Protein AF-X1KQ57-F1 (afdb_monomer_lite)

pLDDT: mean 94.44, std 5.1, range [61.06, 98.5]

Structure (mmCIF, N/CA/C/O backbone):
data_AF-X1KQ57-F1
#
_entry.id   AF-X1KQ57-F1
#
loop_
_atom_site.group_PDB
_atom_site.id
_atom_site.type_symbol
_atom_site.label_atom_id
_atom_site.label_alt_id
_atom_site.label_comp_id
_atom_site.label_asym_id
_atom_site.label_entity_id
_atom_site.label_seq_id
_atom_site.pdbx_PDB_ins_code
_atom_site.Cartn_x
_atom_site.Cartn_y
_atom_site.Cartn_z
_atom_site.occupancy
_atom_site.B_iso_or_equiv
_atom_site.auth_seq_id
_atom_site.auth_comp_id
_atom_site.auth_asym_id
_atom_site.auth_atom_id
_atom_site.pdbx_PDB_model_num
ATOM 1 N N . PRO A 1 1 ? 6.892 1.265 -33.083 1.00 76.94 1 PRO A N 1
ATOM 2 C CA . PRO A 1 1 ? 8.291 1.678 -33.307 1.00 76.94 1 PRO A CA 1
ATOM 3 C C . PRO A 1 1 ? 8.515 3.164 -33.005 1.00 76.94 1 PRO A C 1
ATOM 5 O O . PRO A 1 1 ? 7.905 4.033 -33.631 1.00 76.94 1 PRO A O 1
ATOM 8 N N . MET A 1 2 ? 9.385 3.432 -32.032 1.00 89.69 2 MET A N 1
ATOM 9 C CA . MET A 1 2 ? 9.840 4.763 -31.638 1.00 89.69 2 MET A CA 1
ATOM 10 C C . MET A 1 2 ? 11.207 5.070 -32.263 1.00 89.69 2 MET A C 1
ATOM 12 O O . MET A 1 2 ? 12.253 4.997 -31.613 1.00 89.69 2 MET A O 1
ATOM 16 N N . LEU A 1 3 ? 11.199 5.457 -33.543 1.00 91.00 3 LEU A N 1
ATOM 17 C CA . LEU A 1 3 ? 12.419 5.660 -34.337 1.00 91.00 3 LEU A CA 1
ATOM 18 C C . LEU A 1 3 ? 13.374 6.697 -33.720 1.00 91.00 3 LEU A C 1
ATOM 20 O O . LEU A 1 3 ? 14.560 6.420 -33.576 1.00 91.00 3 LEU A O 1
ATOM 24 N N . ILE A 1 4 ? 12.858 7.872 -33.332 1.00 95.25 4 ILE A N 1
ATOM 25 C CA . ILE A 1 4 ? 13.673 8.973 -32.780 1.00 95.25 4 ILE A CA 1
ATOM 26 C C . ILE A 1 4 ? 14.365 8.546 -31.481 1.00 95.25 4 ILE A C 1
ATOM 28 O O . ILE A 1 4 ? 15.523 8.878 -31.273 1.00 95.25 4 ILE A O 1
ATOM 32 N N . VAL A 1 5 ? 13.680 7.785 -30.627 1.00 94.62 5 VAL A N 1
ATOM 33 C CA . VAL A 1 5 ? 14.257 7.292 -29.369 1.00 94.62 5 VAL A CA 1
ATOM 34 C C . VAL A 1 5 ? 15.286 6.196 -29.647 1.00 94.62 5 VAL A C 1
ATOM 36 O O . VAL A 1 5 ? 16.344 6.162 -29.028 1.00 94.62 5 VAL A O 1
ATOM 39 N N . SER A 1 6 ? 15.018 5.316 -30.610 1.00 95.75 6 SER A N 1
ATOM 40 C CA . SER A 1 6 ? 15.922 4.212 -30.945 1.00 95.75 6 SER A CA 1
ATOM 41 C C . SER A 1 6 ? 17.264 4.713 -31.491 1.00 95.75 6 SER A C 1
ATOM 43 O O . SER A 1 6 ? 18.309 4.215 -31.089 1.00 95.75 6 SER A O 1
ATOM 45 N N . VAL A 1 7 ? 17.276 5.747 -32.341 1.00 95.50 7 VAL A N 1
ATOM 46 C CA . VAL A 1 7 ? 18.532 6.287 -32.905 1.00 95.50 7 VAL A CA 1
ATOM 47 C C . VAL A 1 7 ? 19.408 7.027 -31.891 1.00 95.50 7 VAL A C 1
ATOM 49 O O . VAL A 1 7 ? 20.573 7.275 -32.179 1.00 95.50 7 VAL A O 1
ATOM 52 N N . THR A 1 8 ? 18.892 7.372 -30.707 1.00 95.94 8 THR A N 1
ATOM 53 C CA . THR A 1 8 ? 19.718 7.945 -29.629 1.00 95.94 8 THR A CA 1
ATOM 54 C C . THR A 1 8 ? 20.350 6.877 -28.732 1.00 95.94 8 THR A C 1
ATOM 56 O O . THR A 1 8 ? 20.961 7.226 -27.726 1.00 95.94 8 THR A O 1
ATOM 59 N N . HIS A 1 9 ? 20.182 5.587 -29.050 1.00 94.88 9 HIS A N 1
ATOM 60 C CA . HIS A 1 9 ? 20.735 4.467 -28.292 1.00 94.88 9 HIS A CA 1
ATOM 61 C C . HIS A 1 9 ? 21.596 3.580 -29.197 1.00 94.88 9 HIS A C 1
ATOM 63 O O . HIS A 1 9 ? 21.066 2.852 -30.037 1.00 94.88 9 HIS A O 1
ATOM 69 N N . ASP A 1 10 ? 22.912 3.570 -28.966 1.00 96.56 10 ASP A N 1
ATOM 70 C CA . ASP A 1 10 ? 23.880 2.815 -29.778 1.00 96.56 10 ASP A CA 1
ATOM 71 C C . ASP A 1 10 ? 23.483 1.342 -29.956 1.00 96.56 10 ASP A C 1
ATOM 73 O O . ASP A 1 10 ? 23.496 0.819 -31.065 1.00 96.56 10 ASP A O 1
ATOM 77 N N . THR A 1 11 ? 23.001 0.681 -28.895 1.00 96.38 11 THR A N 1
ATOM 78 C CA . THR A 1 11 ? 22.615 -0.737 -28.976 1.00 96.38 11 THR A CA 1
ATOM 79 C C . THR A 1 11 ? 21.407 -0.999 -29.870 1.00 96.38 11 THR A C 1
ATOM 81 O O . THR A 1 11 ? 21.290 -2.098 -30.404 1.00 96.38 11 THR A O 1
ATOM 84 N N . CYS A 1 12 ? 20.513 -0.022 -30.053 1.00 96.50 12 CYS A N 1
ATOM 85 C CA . CYS A 1 12 ? 19.393 -0.155 -30.985 1.00 96.50 12 CYS A CA 1
ATOM 86 C C . CYS A 1 12 ? 19.895 -0.103 -32.434 1.00 96.50 12 CYS A C 1
ATOM 88 O O . CYS A 1 12 ? 19.419 -0.865 -33.275 1.00 96.50 12 CYS A O 1
ATOM 90 N N . ILE A 1 13 ? 20.895 0.746 -32.707 1.00 96.06 13 ILE A N 1
ATOM 91 C CA . ILE A 1 13 ? 21.558 0.839 -34.013 1.00 96.06 13 ILE A CA 1
ATOM 92 C C . ILE A 1 13 ? 22.349 -0.443 -34.287 1.00 96.06 13 ILE A C 1
ATOM 94 O O . ILE A 1 13 ? 22.120 -1.085 -35.311 1.00 96.06 13 ILE A O 1
ATOM 98 N N . ASP A 1 14 ? 23.203 -0.861 -33.350 1.00 96.94 14 ASP A N 1
ATOM 99 C CA . ASP A 1 14 ? 24.047 -2.057 -33.476 1.00 96.94 14 ASP A CA 1
ATOM 100 C C . ASP A 1 14 ? 23.221 -3.328 -33.710 1.00 96.94 14 ASP A C 1
ATOM 102 O O . ASP A 1 14 ? 23.616 -4.211 -34.472 1.00 96.94 14 ASP A O 1
ATOM 106 N N . ARG A 1 15 ? 22.060 -3.432 -33.051 1.00 94.56 15 ARG A N 1
ATOM 107 C CA . ARG A 1 15 ? 21.148 -4.578 -33.179 1.00 94.56 15 ARG A CA 1
ATOM 108 C C . ARG A 1 15 ? 20.152 -4.438 -34.329 1.00 94.56 15 ARG A C 1
ATOM 110 O O . ARG A 1 15 ? 19.451 -5.405 -34.609 1.00 94.56 15 ARG A O 1
ATOM 117 N N . ALA A 1 16 ? 20.060 -3.267 -34.961 1.00 95.25 16 ALA A N 1
ATOM 118 C CA . ALA A 1 16 ? 19.013 -2.915 -35.920 1.00 95.25 16 ALA A CA 1
ATOM 119 C C . ALA A 1 16 ? 17.588 -3.216 -35.399 1.00 95.25 16 ALA A C 1
ATOM 121 O O . ALA A 1 16 ? 16.723 -3.687 -36.140 1.00 95.25 16 ALA A O 1
ATOM 122 N N . LEU A 1 17 ? 17.351 -2.955 -34.109 1.00 94.81 17 LEU A N 1
ATOM 123 C CA . LEU A 1 17 ? 16.078 -3.199 -33.432 1.00 94.81 17 LEU A CA 1
ATOM 124 C C . LEU A 1 17 ? 15.551 -1.915 -32.799 1.00 94.81 17 LEU A C 1
ATOM 126 O O . LEU A 1 17 ? 16.302 -1.140 -32.211 1.00 94.81 17 LEU A O 1
ATOM 130 N N . ASP A 1 18 ? 14.236 -1.727 -32.888 1.00 94.75 18 ASP A N 1
ATOM 131 C CA . ASP A 1 18 ? 13.537 -0.663 -32.173 1.00 94.75 18 ASP A CA 1
ATOM 132 C C . ASP A 1 18 ? 13.667 -0.856 -30.655 1.00 94.75 18 ASP A C 1
ATOM 134 O O . ASP A 1 18 ? 13.749 -1.988 -30.159 1.00 94.75 18 ASP A O 1
ATOM 138 N N . ILE A 1 19 ? 13.663 0.246 -29.908 1.00 93.25 19 ILE A N 1
ATOM 139 C CA . ILE A 1 19 ? 13.780 0.214 -28.451 1.00 93.25 19 ILE A CA 1
ATOM 140 C C . ILE A 1 19 ? 12.653 -0.605 -27.799 1.00 93.25 19 ILE A C 1
ATOM 142 O O . ILE A 1 19 ? 12.936 -1.386 -26.891 1.00 93.25 19 ILE A O 1
ATOM 146 N N . ASP A 1 20 ? 11.428 -0.548 -28.340 1.00 91.38 20 ASP A N 1
ATOM 147 C CA . ASP A 1 20 ? 10.270 -1.317 -27.852 1.00 91.38 20 ASP A CA 1
ATOM 148 C C . ASP A 1 20 ? 10.331 -2.804 -28.243 1.00 91.38 20 ASP A C 1
ATOM 150 O O . ASP A 1 20 ? 9.484 -3.604 -27.851 1.00 91.38 20 ASP A O 1
ATOM 154 N N . CYS A 1 21 ? 11.319 -3.188 -29.053 1.00 92.81 21 CYS A N 1
ATOM 155 C CA . CYS A 1 21 ? 11.518 -4.539 -29.576 1.00 92.81 21 CYS A CA 1
ATOM 156 C C . CYS A 1 21 ? 12.835 -5.167 -29.086 1.00 92.81 21 CYS A C 1
ATOM 158 O O . CYS A 1 21 ? 13.349 -6.090 -29.715 1.00 92.81 21 CYS A O 1
ATOM 160 N N . GLY A 1 22 ? 13.405 -4.673 -27.980 1.00 92.19 22 GLY A N 1
ATOM 161 C CA . GLY A 1 22 ? 14.620 -5.238 -27.375 1.00 92.19 22 GLY A CA 1
ATOM 162 C C . GLY A 1 22 ? 15.934 -4.647 -27.895 1.00 92.19 22 GLY A C 1
ATOM 163 O O . GLY A 1 22 ? 17.011 -5.195 -27.634 1.00 92.19 22 GLY A O 1
ATOM 164 N N . GLY A 1 23 ? 15.883 -3.513 -28.600 1.00 94.00 23 GLY A N 1
ATOM 165 C CA . GLY A 1 23 ? 17.081 -2.763 -28.988 1.00 94.00 23 GLY A CA 1
ATOM 166 C C . GLY A 1 23 ? 17.868 -2.209 -27.790 1.00 94.00 23 GLY A C 1
ATOM 167 O O . GLY A 1 23 ? 19.091 -2.058 -27.864 1.00 94.00 23 GLY A O 1
ATOM 168 N N . ALA A 1 24 ? 17.204 -1.957 -26.657 1.00 93.62 24 ALA A N 1
ATOM 169 C CA . ALA A 1 24 ? 17.838 -1.439 -25.446 1.00 93.62 24 ALA A CA 1
ATOM 170 C C . ALA A 1 24 ? 18.885 -2.405 -24.857 1.00 93.62 24 ALA A C 1
ATOM 172 O O . ALA A 1 24 ? 18.725 -3.629 -24.856 1.00 93.62 24 ALA A O 1
ATOM 173 N N . LYS A 1 25 ? 19.967 -1.850 -24.295 1.00 93.19 25 LYS A N 1
ATOM 174 C CA . LYS A 1 25 ? 21.009 -2.633 -23.609 1.00 93.19 25 LYS A CA 1
ATOM 175 C C . LYS A 1 25 ? 20.460 -3.406 -22.407 1.00 93.19 25 LYS A C 1
ATOM 177 O O . LYS A 1 25 ? 20.852 -4.553 -22.201 1.00 93.19 25 LYS A O 1
ATOM 182 N N . TYR A 1 26 ? 19.589 -2.761 -21.634 1.00 91.62 26 TYR A N 1
ATOM 183 C CA . TYR A 1 26 ? 18.952 -3.307 -20.442 1.00 91.62 26 TYR A CA 1
ATOM 184 C C . TYR A 1 26 ? 17.439 -3.236 -20.610 1.00 91.62 26 TYR A C 1
ATOM 186 O O . TYR A 1 26 ? 16.912 -2.177 -20.943 1.00 91.62 26 TYR A O 1
ATOM 194 N N . ASP A 1 27 ? 16.765 -4.351 -20.348 1.00 90.06 27 ASP A N 1
ATOM 195 C CA . ASP A 1 27 ? 15.315 -4.403 -20.216 1.00 90.06 27 ASP A CA 1
ATOM 196 C C . ASP A 1 27 ? 14.963 -4.573 -18.735 1.00 90.06 27 ASP A C 1
ATOM 198 O O . ASP A 1 27 ? 15.273 -5.596 -18.117 1.00 90.06 27 ASP A O 1
ATOM 202 N N . GLY A 1 28 ? 14.359 -3.532 -18.164 1.00 87.25 28 GLY A N 1
ATOM 203 C CA . GLY A 1 28 ? 13.912 -3.495 -16.773 1.00 87.25 28 GLY A CA 1
ATOM 204 C C . GLY A 1 28 ? 12.518 -4.080 -16.556 1.00 87.25 28 GLY A C 1
ATOM 205 O O . GLY A 1 28 ? 11.995 -3.956 -15.456 1.00 87.25 28 GLY A O 1
ATOM 206 N N . GLY A 1 29 ? 11.897 -4.676 -17.581 1.00 90.75 29 GLY A N 1
ATOM 207 C CA . GLY A 1 29 ? 10.524 -5.158 -17.489 1.00 90.75 29 GLY A CA 1
ATOM 208 C C . GLY A 1 29 ? 9.536 -4.030 -17.172 1.00 90.75 29 GLY A C 1
ATOM 209 O O . GLY A 1 29 ? 9.771 -2.862 -17.484 1.00 90.75 29 GLY A O 1
ATOM 210 N N . TYR A 1 30 ? 8.412 -4.387 -16.549 1.00 92.12 30 TYR A N 1
ATOM 211 C CA . TYR A 1 30 ? 7.419 -3.411 -16.104 1.00 92.12 30 TYR A CA 1
ATOM 212 C C . TYR A 1 30 ? 7.613 -3.042 -14.637 1.00 92.12 30 TYR A C 1
ATOM 214 O O . TYR A 1 30 ? 7.853 -3.897 -13.784 1.00 92.12 30 TYR A O 1
ATOM 222 N N . THR A 1 31 ? 7.419 -1.765 -14.332 1.00 93.25 31 THR A N 1
ATOM 223 C CA . THR A 1 31 ? 7.369 -1.283 -12.954 1.00 93.25 31 THR A CA 1
ATOM 224 C C . THR A 1 31 ? 5.942 -1.362 -12.423 1.00 93.25 31 THR A C 1
ATOM 226 O O . THR A 1 31 ? 5.025 -0.795 -13.017 1.00 93.25 31 THR A O 1
ATOM 229 N N . PHE A 1 32 ? 5.750 -2.021 -11.283 1.00 92.81 32 PHE A N 1
ATOM 230 C CA . PHE A 1 32 ? 4.453 -2.084 -10.612 1.00 92.81 32 PHE A CA 1
ATOM 231 C C . PHE A 1 32 ? 4.365 -0.983 -9.563 1.00 92.81 32 PHE A C 1
ATOM 233 O O . PHE A 1 32 ? 5.147 -0.950 -8.614 1.00 92.81 32 PHE A O 1
ATOM 240 N N . LEU A 1 33 ? 3.401 -0.082 -9.735 1.00 92.44 33 LEU A N 1
ATOM 241 C CA . LEU A 1 33 ? 3.142 0.995 -8.788 1.00 92.44 33 LEU A CA 1
ATOM 242 C C . LEU A 1 33 ? 2.327 0.477 -7.605 1.00 92.44 33 LEU A C 1
ATOM 244 O O . LEU A 1 33 ? 1.166 0.101 -7.756 1.00 92.44 33 LEU A O 1
ATOM 248 N N . LEU A 1 34 ? 2.938 0.495 -6.426 1.00 92.12 34 LEU A N 1
ATOM 249 C CA . LEU A 1 34 ? 2.285 0.161 -5.168 1.00 92.12 34 LEU A CA 1
ATOM 250 C C . LEU A 1 34 ? 1.722 1.439 -4.533 1.00 92.12 34 LEU A C 1
ATOM 252 O O . LEU A 1 34 ? 2.453 2.404 -4.299 1.00 92.12 34 LEU A O 1
ATOM 256 N N . VAL A 1 35 ? 0.416 1.440 -4.253 1.00 93.00 35 VAL A N 1
ATOM 257 C CA . VAL A 1 35 ? -0.344 2.593 -3.736 1.00 93.00 35 VAL A CA 1
ATOM 258 C C . VAL A 1 35 ? -1.073 2.184 -2.456 1.00 93.00 35 VAL A C 1
ATOM 260 O O . VAL A 1 35 ? -1.641 1.097 -2.404 1.00 93.00 35 VAL A O 1
ATOM 263 N N . GLY A 1 36 ? -1.093 3.053 -1.436 1.00 92.31 36 GLY A N 1
ATOM 264 C CA . GLY A 1 36 ? -1.773 2.771 -0.161 1.00 92.31 36 GLY A CA 1
ATOM 265 C C . GLY A 1 36 ? -1.004 1.820 0.759 1.00 92.31 36 GLY A C 1
ATOM 266 O O . GLY A 1 36 ? -1.608 1.034 1.492 1.00 92.31 36 GLY A O 1
ATOM 267 N N . ILE A 1 37 ? 0.332 1.857 0.717 1.00 94.50 37 ILE A N 1
ATOM 268 C CA . ILE A 1 37 ? 1.174 0.991 1.554 1.00 94.50 37 ILE A CA 1
ATOM 269 C C . ILE A 1 37 ? 0.970 1.324 3.034 1.00 94.50 37 ILE A C 1
ATOM 271 O O . ILE A 1 37 ? 0.713 0.417 3.822 1.00 94.50 37 ILE A O 1
ATOM 275 N N . ALA A 1 38 ? 0.997 2.606 3.415 1.00 94.56 38 ALA A N 1
ATOM 276 C CA . ALA A 1 38 ? 0.783 2.994 4.809 1.00 94.56 38 ALA A CA 1
ATOM 277 C C . ALA A 1 38 ? -0.638 2.653 5.289 1.00 94.56 38 ALA A C 1
ATOM 279 O O . ALA A 1 38 ? -0.803 2.200 6.422 1.00 94.56 38 ALA A O 1
ATOM 280 N N . ASP A 1 39 ? -1.660 2.803 4.436 1.00 95.88 39 ASP A N 1
ATOM 281 C CA . ASP A 1 39 ? -3.017 2.334 4.743 1.00 95.88 39 ASP A CA 1
ATOM 282 C C . ASP A 1 39 ? -3.047 0.824 5.009 1.00 95.88 39 ASP A C 1
ATOM 284 O O . ASP A 1 39 ? -3.660 0.382 5.979 1.00 95.88 39 ASP A O 1
ATOM 288 N N . THR A 1 40 ? -2.351 0.038 4.183 1.00 96.19 40 THR A N 1
ATOM 289 C CA . THR A 1 40 ? -2.273 -1.425 4.316 1.00 96.19 40 THR A CA 1
ATOM 290 C C . THR A 1 40 ? -1.579 -1.828 5.614 1.00 96.19 40 THR A C 1
ATOM 292 O O . THR A 1 40 ? -2.117 -2.642 6.362 1.00 96.19 40 THR A O 1
ATOM 295 N N . ILE A 1 41 ? -0.431 -1.220 5.926 1.00 97.38 41 ILE A N 1
ATOM 296 C CA . ILE A 1 41 ? 0.305 -1.468 7.173 1.00 97.38 41 ILE A CA 1
ATOM 297 C C . ILE A 1 41 ? -0.603 -1.177 8.367 1.00 97.38 41 ILE A C 1
ATOM 299 O O . ILE A 1 41 ? -0.851 -2.049 9.194 1.00 97.38 41 ILE A O 1
ATOM 303 N N . ASN A 1 42 ? -1.184 0.022 8.415 1.00 97.50 42 ASN A N 1
ATOM 304 C CA . ASN A 1 42 ? -2.043 0.437 9.520 1.00 97.50 42 ASN A CA 1
ATOM 305 C C . ASN A 1 42 ? -3.312 -0.419 9.644 1.00 97.50 42 ASN A C 1
ATOM 307 O O . ASN A 1 42 ? -3.804 -0.634 10.756 1.00 97.50 42 ASN A O 1
ATOM 311 N N . ALA A 1 43 ? -3.858 -0.898 8.525 1.00 97.62 43 ALA A N 1
ATOM 312 C CA . ALA A 1 43 ? -4.997 -1.806 8.504 1.00 97.62 43 ALA A CA 1
ATOM 313 C C . ALA A 1 43 ? -4.638 -3.153 9.142 1.00 97.62 43 ALA A C 1
ATOM 315 O O . ALA A 1 43 ? -5.359 -3.616 10.028 1.00 97.62 43 ALA A O 1
ATOM 316 N N . LEU A 1 44 ? -3.506 -3.741 8.744 1.00 98.12 44 LEU A N 1
ATOM 317 C CA . LEU A 1 44 ? -2.999 -4.996 9.298 1.00 98.12 44 LEU A CA 1
ATOM 318 C C . LEU A 1 44 ? -2.678 -4.860 10.789 1.00 98.12 44 LEU A C 1
ATOM 320 O O . LEU A 1 44 ? -3.133 -5.685 11.581 1.00 98.12 44 LEU A O 1
ATOM 324 N N . THR A 1 45 ? -2.009 -3.777 11.194 1.00 98.12 45 THR A N 1
ATOM 325 C CA . THR A 1 45 ? -1.757 -3.460 12.607 1.00 98.12 45 THR A CA 1
ATOM 326 C C . THR A 1 45 ? -3.058 -3.374 13.399 1.00 98.12 45 THR A C 1
ATOM 328 O O . THR A 1 45 ? -3.158 -3.911 14.501 1.00 98.12 45 THR A O 1
ATOM 331 N N . THR A 1 46 ? -4.090 -2.737 12.836 1.00 98.19 46 THR A N 1
ATOM 332 C CA . THR A 1 46 ? -5.384 -2.593 13.514 1.00 98.19 46 THR A CA 1
ATOM 333 C C . THR A 1 46 ? -6.099 -3.92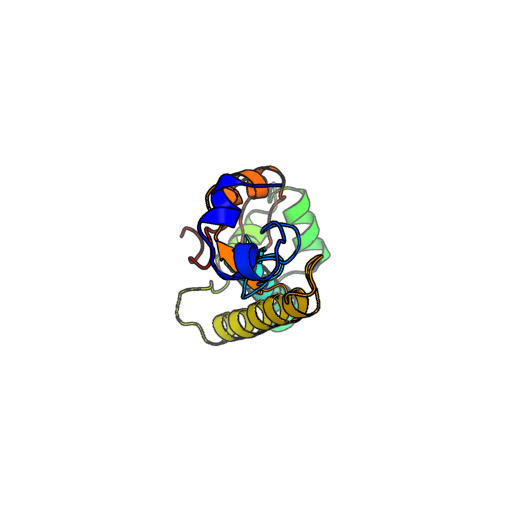4 13.679 1.00 98.19 46 THR A C 1
ATOM 335 O O . THR A 1 46 ? -6.587 -4.216 14.770 1.00 98.19 46 THR A O 1
ATOM 338 N N . VAL A 1 47 ? -6.124 -4.753 12.637 1.00 98.31 47 VAL A N 1
ATOM 339 C CA . VAL A 1 47 ? -6.716 -6.092 12.707 1.00 98.31 47 VAL A CA 1
ATOM 340 C C . VAL A 1 47 ? -5.962 -6.955 13.717 1.00 98.31 47 VAL A C 1
ATOM 342 O O . VAL A 1 47 ? -6.589 -7.524 14.609 1.00 98.31 47 VAL A O 1
ATOM 345 N N . LYS A 1 48 ? -4.625 -7.004 13.640 1.00 98.06 48 LYS A N 1
ATOM 346 C CA . LYS A 1 48 ? -3.792 -7.746 14.594 1.00 98.06 48 LYS A CA 1
ATOM 347 C C . LYS A 1 48 ? -4.101 -7.316 16.028 1.00 98.06 48 LYS A C 1
ATOM 349 O O . LYS A 1 48 ? -4.451 -8.151 16.858 1.00 98.06 48 LYS A O 1
ATOM 354 N N . LYS A 1 49 ? -4.078 -6.008 16.294 1.00 98.19 49 LYS A N 1
ATOM 355 C CA . LYS A 1 49 ? -4.267 -5.483 17.644 1.00 98.19 49 LYS A CA 1
ATOM 356 C C . LYS A 1 49 ? -5.689 -5.664 18.172 1.00 98.19 49 LYS A C 1
ATOM 358 O O . LYS A 1 49 ? -5.862 -6.145 19.284 1.00 98.19 49 LYS A O 1
ATOM 363 N N . LEU A 1 50 ? -6.716 -5.260 17.423 1.00 98.31 50 LEU A N 1
ATOM 364 C CA . LEU A 1 50 ? -8.089 -5.213 17.943 1.00 98.31 50 LEU A CA 1
ATOM 365 C C . LEU A 1 50 ? -8.817 -6.557 17.875 1.00 98.31 50 LEU A C 1
ATOM 367 O O . LEU A 1 50 ? -9.638 -6.817 18.753 1.00 98.31 50 LEU A O 1
ATOM 371 N N . ILE A 1 51 ? -8.526 -7.395 16.875 1.00 98.44 51 ILE A N 1
ATOM 372 C CA . ILE A 1 51 ? -9.188 -8.696 16.695 1.00 98.44 51 ILE A CA 1
ATOM 373 C C . ILE A 1 51 ? -8.407 -9.814 17.389 1.00 98.44 51 ILE A C 1
ATOM 375 O O . ILE A 1 51 ? -9.004 -10.629 18.091 1.00 98.44 51 ILE A O 1
ATOM 379 N N . TYR A 1 52 ? -7.085 -9.871 17.200 1.00 97.88 52 TYR A N 1
ATOM 380 C CA . TYR A 1 52 ? -6.284 -11.023 17.630 1.00 97.88 52 TYR A CA 1
ATOM 381 C C . TYR A 1 52 ? -5.626 -10.832 19.001 1.00 97.88 52 TYR A C 1
ATOM 383 O O . TYR A 1 52 ? -5.767 -11.712 19.853 1.00 97.88 52 TYR A O 1
ATOM 391 N N . ASP A 1 53 ? -4.950 -9.702 19.228 1.00 97.69 53 ASP A N 1
ATOM 392 C CA . ASP A 1 53 ? -4.187 -9.459 20.459 1.00 97.69 53 ASP A CA 1
ATOM 393 C C . ASP A 1 53 ? -5.108 -9.033 21.619 1.00 97.69 53 ASP A C 1
ATOM 395 O O . ASP A 1 53 ? -5.278 -9.765 22.594 1.00 97.69 53 ASP A O 1
ATOM 399 N N . ASP A 1 54 ? -5.742 -7.860 21.502 1.00 97.75 54 ASP A N 1
ATOM 400 C CA . ASP A 1 54 ? -6.574 -7.267 22.555 1.00 97.75 54 ASP A CA 1
ATOM 401 C C . ASP A 1 54 ? -8.001 -7.860 22.571 1.00 97.75 54 ASP A C 1
ATOM 403 O O . ASP A 1 54 ? -8.713 -7.698 23.563 1.00 97.75 54 ASP A O 1
ATOM 407 N N . LYS A 1 55 ? -8.439 -8.499 21.471 1.00 97.69 55 LYS A N 1
ATOM 408 C CA . LYS A 1 55 ? -9.789 -9.081 21.276 1.00 97.69 55 LYS A CA 1
ATOM 409 C C . LYS A 1 55 ? -10.933 -8.136 21.665 1.00 97.69 55 LYS A C 1
ATOM 411 O O . LYS A 1 55 ? -11.929 -8.543 22.259 1.00 97.69 55 LYS A O 1
ATOM 416 N N . LYS A 1 56 ? -10.772 -6.850 21.355 1.00 97.75 56 LYS A N 1
ATOM 417 C CA . LYS A 1 56 ? -11.755 -5.803 21.660 1.00 97.75 56 LYS A CA 1
ATOM 418 C C . LYS A 1 56 ? -12.884 -5.722 20.638 1.00 97.75 56 LYS A C 1
ATOM 420 O O . LYS A 1 56 ? -13.894 -5.093 20.929 1.00 97.75 56 LYS A O 1
ATOM 425 N N . LEU A 1 57 ? -12.682 -6.290 19.452 1.00 97.62 57 LEU A N 1
ATOM 426 C CA . LEU A 1 57 ? -13.674 -6.368 18.388 1.00 97.62 57 LEU A CA 1
ATOM 427 C C . LEU A 1 57 ? -13.726 -7.793 17.842 1.00 97.62 57 LEU A C 1
ATOM 429 O O . LEU A 1 57 ? -12.727 -8.514 17.828 1.00 97.62 57 LEU A O 1
ATOM 433 N N . THR A 1 58 ? -14.892 -8.169 17.344 1.00 98.12 58 THR A N 1
ATOM 434 C CA . THR A 1 58 ? -15.082 -9.328 16.474 1.00 98.12 58 THR A CA 1
ATOM 435 C C . THR A 1 58 ? -14.965 -8.923 15.004 1.00 98.12 58 THR A C 1
ATOM 437 O O . THR A 1 58 ? -15.062 -7.744 14.651 1.00 98.12 58 THR A O 1
ATOM 440 N N . TRP A 1 59 ? -14.767 -9.910 14.124 1.00 98.06 59 TRP A N 1
ATOM 441 C CA . TRP A 1 59 ? -14.788 -9.670 12.679 1.00 98.06 59 TRP A CA 1
ATOM 442 C C . TRP A 1 59 ? -16.121 -9.071 12.224 1.00 98.06 59 TRP A C 1
ATOM 444 O O . TRP A 1 59 ? -16.107 -8.098 11.477 1.00 98.06 59 TRP A O 1
ATOM 454 N N . ASP A 1 60 ? -17.247 -9.584 12.721 1.00 98.44 60 ASP A N 1
ATOM 455 C CA . ASP A 1 60 ? -18.578 -9.101 12.340 1.00 98.44 60 ASP A CA 1
ATOM 456 C C . ASP A 1 60 ? -18.790 -7.632 12.727 1.00 98.44 60 ASP A C 1
ATOM 458 O O . ASP A 1 60 ? -19.290 -6.851 11.918 1.00 98.44 60 ASP A O 1
ATOM 462 N N . GLU A 1 61 ? -18.365 -7.219 13.926 1.00 98.06 61 GLU A N 1
ATOM 463 C CA . GLU A 1 61 ? -18.450 -5.818 14.360 1.00 98.06 61 GLU A CA 1
ATOM 464 C C . GLU A 1 61 ? -17.600 -4.896 13.484 1.00 98.06 61 GLU A C 1
ATOM 466 O O . GLU A 1 61 ? -18.069 -3.834 13.069 1.00 98.06 61 GLU A O 1
ATOM 471 N N . LEU A 1 62 ? -16.361 -5.300 13.179 1.00 98.38 62 LEU A N 1
ATOM 472 C CA . LEU A 1 62 ? -15.467 -4.512 12.334 1.00 98.38 62 LEU A CA 1
ATOM 473 C C . LEU A 1 62 ? -16.010 -4.407 10.906 1.00 98.38 62 LEU A C 1
ATOM 475 O O . LEU A 1 62 ? -16.119 -3.303 10.383 1.00 98.38 62 LEU A O 1
ATOM 479 N N . LEU A 1 63 ? -16.380 -5.528 10.285 1.00 98.38 63 LEU A N 1
ATOM 480 C CA . LEU A 1 63 ? -16.894 -5.558 8.914 1.00 98.38 63 LEU A CA 1
ATOM 481 C C . LEU A 1 63 ? -18.196 -4.764 8.791 1.00 98.38 63 LEU A C 1
ATOM 483 O O . LEU A 1 63 ? -18.308 -3.917 7.909 1.00 98.38 63 LEU A O 1
ATOM 487 N N . THR A 1 64 ? -19.126 -4.931 9.736 1.00 98.50 64 THR A N 1
ATOM 488 C CA . THR A 1 64 ? -20.380 -4.162 9.749 1.00 98.50 64 THR A CA 1
ATOM 489 C C . THR A 1 64 ? -20.112 -2.663 9.887 1.00 98.50 64 THR A C 1
ATOM 491 O O . THR A 1 64 ? -20.747 -1.853 9.206 1.00 98.50 64 THR A O 1
ATOM 494 N N . ALA A 1 65 ? -19.159 -2.267 10.737 1.00 98.50 65 ALA A N 1
ATOM 495 C CA . ALA A 1 65 ? -18.771 -0.869 10.871 1.00 98.50 65 ALA A CA 1
ATOM 496 C C . ALA A 1 65 ? -18.168 -0.313 9.571 1.00 98.50 65 ALA A C 1
ATOM 498 O O . ALA A 1 65 ? -18.497 0.810 9.190 1.00 98.50 65 ALA A O 1
ATOM 499 N N . LEU A 1 66 ? -17.327 -1.082 8.873 1.00 98.38 66 LEU A N 1
ATOM 500 C CA . LEU A 1 66 ? -16.728 -0.675 7.598 1.00 98.38 66 LEU A CA 1
ATOM 501 C C . LEU A 1 66 ? -17.778 -0.539 6.486 1.00 98.38 66 LEU A C 1
ATOM 503 O O . LEU A 1 66 ? -17.793 0.486 5.801 1.00 98.38 66 LEU A O 1
ATOM 507 N N . ASP A 1 67 ? -18.696 -1.500 6.368 1.00 98.31 67 ASP A N 1
ATOM 508 C CA . ASP A 1 67 ? -19.785 -1.483 5.381 1.00 98.31 67 ASP A CA 1
ATOM 509 C C . ASP A 1 67 ? -20.724 -0.285 5.578 1.00 98.31 67 ASP A C 1
ATOM 511 O O . ASP A 1 67 ? -21.200 0.317 4.616 1.00 98.31 67 ASP A O 1
ATOM 515 N N . ASN A 1 68 ? -20.934 0.129 6.831 1.00 98.19 68 ASN A N 1
ATOM 516 C CA . ASN A 1 68 ? -21.721 1.316 7.171 1.00 98.19 68 ASN A CA 1
ATOM 517 C C . ASN A 1 68 ? -20.901 2.617 7.157 1.00 98.19 68 ASN A C 1
ATOM 519 O O . ASN A 1 68 ? -21.389 3.656 7.608 1.00 98.19 68 ASN A O 1
ATOM 523 N N . ASN A 1 69 ? -19.654 2.597 6.671 1.00 98.12 69 ASN A N 1
ATOM 524 C CA . ASN A 1 69 ? -18.746 3.748 6.682 1.00 98.12 69 ASN A CA 1
ATOM 525 C C . ASN A 1 69 ? -18.631 4.404 8.080 1.00 98.12 69 ASN A C 1
ATOM 527 O O . ASN A 1 69 ? -18.588 5.630 8.225 1.00 98.12 69 ASN A O 1
ATOM 531 N N . PHE A 1 70 ? -18.637 3.566 9.118 1.00 98.44 70 PHE A N 1
ATOM 532 C CA . PHE A 1 70 ? -18.687 3.893 10.545 1.00 98.44 70 PHE A CA 1
ATOM 533 C C . PHE A 1 70 ? -19.954 4.625 11.032 1.00 98.44 70 PHE A C 1
ATOM 535 O O . PHE A 1 70 ? -20.014 5.051 12.188 1.00 98.44 70 PHE A O 1
ATOM 542 N N . GLY A 1 71 ? -20.994 4.760 10.205 1.00 97.94 71 GLY A N 1
ATOM 543 C CA . GLY A 1 71 ? -22.279 5.336 10.602 1.00 97.94 71 GLY A CA 1
ATOM 544 C C . GLY A 1 71 ? -22.959 4.496 11.684 1.00 97.94 71 GLY A C 1
ATOM 545 O O . GLY A 1 71 ? -23.290 3.343 11.449 1.00 97.94 71 GLY A O 1
ATOM 546 N N . GLY A 1 72 ? -23.142 5.057 12.884 1.00 97.50 72 GLY A N 1
ATOM 547 C CA . GLY A 1 72 ? -23.648 4.316 14.051 1.00 97.50 72 GLY A CA 1
ATOM 548 C C . GLY A 1 72 ? -22.590 3.480 14.789 1.00 97.50 72 GLY A C 1
ATOM 549 O O . GLY A 1 72 ? -22.882 2.944 15.852 1.00 97.50 72 GLY A O 1
ATOM 550 N N . TYR A 1 73 ? -21.351 3.442 14.286 1.00 98.06 73 TYR A N 1
ATOM 551 C CA . TYR A 1 73 ? -20.231 2.666 14.831 1.00 98.06 73 TYR A CA 1
ATOM 552 C C . TYR A 1 73 ? -19.018 3.557 15.151 1.00 98.06 73 TYR A C 1
ATOM 554 O O . TYR A 1 73 ? -17.867 3.147 15.001 1.00 98.06 73 TYR A O 1
ATOM 562 N N . GLU A 1 74 ? -19.247 4.795 15.604 1.00 97.69 74 GLU A N 1
ATOM 563 C CA . GLU A 1 74 ? -18.150 5.739 15.875 1.00 97.69 74 GLU A CA 1
ATOM 564 C C . GLU A 1 74 ? -17.203 5.216 16.963 1.00 97.69 74 GLU A C 1
ATOM 566 O O . GLU A 1 74 ? -16.002 5.435 16.877 1.00 97.69 74 GLU A O 1
ATOM 571 N N . GLN A 1 75 ? -17.699 4.447 17.937 1.00 97.94 75 GLN A N 1
ATOM 572 C CA . GLN A 1 75 ? -16.840 3.802 18.932 1.00 97.94 75 GLN A CA 1
ATOM 573 C C . GLN A 1 75 ? -15.821 2.852 18.280 1.00 97.94 75 GLN A C 1
ATOM 575 O O . GLN A 1 75 ? -14.640 2.908 18.617 1.00 97.94 75 GLN A O 1
ATOM 580 N N . VAL A 1 76 ? -16.251 2.044 17.303 1.00 98.31 76 VAL A N 1
ATOM 581 C CA . VAL A 1 76 ? -15.360 1.165 16.525 1.00 98.31 76 VAL A CA 1
ATOM 582 C C . VAL A 1 76 ? -14.328 2.004 15.776 1.00 98.31 76 VAL A C 1
ATOM 584 O O . VAL A 1 76 ? -13.134 1.715 15.824 1.00 98.31 76 VAL A O 1
ATOM 587 N N . ARG A 1 77 ? -14.762 3.105 15.152 1.00 98.06 77 ARG A N 1
ATOM 588 C CA . ARG A 1 77 ? -13.860 4.024 14.451 1.00 98.06 77 ARG A CA 1
ATOM 589 C C . ARG A 1 77 ? -12.805 4.628 15.376 1.00 98.06 77 ARG A C 1
ATOM 591 O O . ARG A 1 77 ? -11.636 4.673 15.006 1.00 98.06 77 ARG A O 1
ATOM 598 N N . GLN A 1 78 ? -13.195 5.074 16.568 1.00 98.19 78 GLN A N 1
ATOM 599 C CA . GLN A 1 78 ? -12.270 5.634 17.556 1.00 98.19 78 GLN A CA 1
ATOM 600 C C . GLN A 1 78 ? -11.259 4.589 18.036 1.00 98.19 78 GLN A C 1
ATOM 602 O O . GLN A 1 78 ? -10.080 4.900 18.181 1.00 98.19 78 GLN A O 1
ATOM 607 N N . MET A 1 79 ? -11.685 3.334 18.203 1.00 98.12 79 MET A N 1
ATOM 608 C CA . MET A 1 79 ? -10.769 2.235 18.509 1.00 98.12 79 MET A CA 1
ATOM 609 C C . MET A 1 79 ? -9.765 2.013 17.377 1.00 98.12 79 MET A C 1
ATOM 611 O O . MET A 1 79 ? -8.574 1.904 17.655 1.00 98.12 79 MET A O 1
ATOM 615 N N . CYS A 1 80 ? -10.212 2.013 16.116 1.00 97.75 80 CYS A N 1
ATOM 616 C CA . CYS A 1 80 ? -9.327 1.928 14.953 1.00 97.75 80 CYS A CA 1
ATOM 617 C C . CYS A 1 80 ? -8.319 3.084 14.904 1.00 97.75 80 CYS A C 1
ATOM 619 O O . CYS A 1 80 ? -7.138 2.852 14.654 1.00 97.75 80 CYS A O 1
ATOM 621 N N . LEU A 1 81 ? -8.750 4.322 15.164 1.00 97.12 81 LEU A N 1
ATOM 622 C CA . LEU A 1 81 ? -7.874 5.500 15.174 1.00 97.12 81 LEU A CA 1
ATOM 623 C C . LEU A 1 81 ? -6.833 5.454 16.300 1.00 97.12 81 LEU A C 1
ATOM 625 O O . LEU A 1 81 ? -5.704 5.884 16.089 1.00 97.12 81 LEU A O 1
ATOM 629 N N . ALA A 1 82 ? -7.189 4.898 17.460 1.00 97.38 82 ALA A N 1
ATOM 630 C CA . ALA A 1 82 ? -6.313 4.809 18.627 1.00 97.38 82 ALA A CA 1
ATOM 631 C C . ALA A 1 82 ? -5.210 3.738 18.514 1.00 97.38 82 ALA A C 1
ATOM 633 O O . ALA A 1 82 ? -4.301 3.708 19.344 1.00 97.38 82 ALA A O 1
ATOM 634 N N . VAL A 1 83 ? -5.281 2.838 17.527 1.00 97.62 83 VAL A N 1
ATOM 635 C CA . VAL A 1 83 ? -4.217 1.852 17.282 1.00 97.62 83 VAL A CA 1
ATOM 636 C C . VAL A 1 83 ? -2.935 2.562 16.822 1.00 97.62 83 VAL A C 1
ATOM 638 O O . VAL A 1 83 ? -3.037 3.436 15.957 1.00 97.62 83 VAL A O 1
ATOM 641 N N . PRO A 1 84 ? -1.747 2.149 17.314 1.00 96.69 84 PRO A N 1
ATOM 642 C CA . PRO A 1 84 ? -0.442 2.576 16.803 1.00 96.69 84 PRO A CA 1
ATOM 643 C C . PRO A 1 84 ? -0.369 2.674 15.273 1.00 96.69 84 PRO A C 1
ATOM 645 O O . PRO A 1 84 ? -0.876 1.801 14.565 1.00 96.69 84 PRO A O 1
ATOM 648 N N . LYS A 1 85 ? 0.256 3.740 14.760 1.00 95.75 85 LYS A N 1
ATOM 649 C CA . LYS A 1 85 ? 0.337 4.021 13.319 1.00 95.75 85 LYS A CA 1
ATOM 650 C C . LYS A 1 85 ? 1.773 4.024 12.814 1.00 95.75 85 LYS A C 1
ATOM 652 O O . LYS A 1 85 ? 2.685 4.463 13.513 1.00 95.75 85 LYS A O 1
ATOM 657 N N . TYR A 1 86 ? 1.936 3.592 11.570 1.00 96.50 86 TYR A N 1
ATOM 658 C CA . TYR A 1 86 ? 3.187 3.610 10.826 1.00 96.50 86 TYR A CA 1
ATOM 659 C C . TYR A 1 86 ? 3.772 5.024 10.760 1.00 96.50 86 TYR A C 1
ATOM 661 O O . TYR A 1 86 ? 3.028 5.991 10.577 1.00 96.50 86 TYR A O 1
ATOM 669 N N . GLY A 1 87 ? 5.096 5.127 10.895 1.00 95.31 87 GLY A N 1
ATOM 670 C CA . GLY A 1 87 ? 5.819 6.402 10.893 1.00 95.31 87 GLY A CA 1
ATOM 671 C C . GLY A 1 87 ? 6.061 7.020 12.273 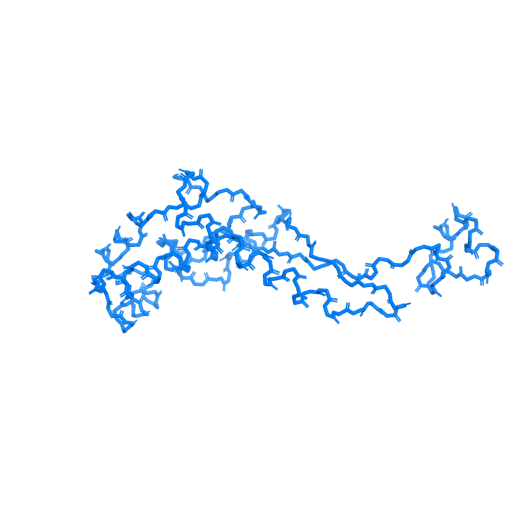1.00 95.31 87 GLY A C 1
ATOM 672 O O . GLY A 1 87 ? 6.418 8.191 12.336 1.00 95.31 87 GLY A O 1
ATOM 673 N N . ASN A 1 88 ? 5.867 6.264 13.361 1.00 95.75 88 ASN A N 1
ATOM 674 C CA . ASN A 1 88 ? 6.051 6.739 14.741 1.00 95.75 88 ASN A CA 1
ATOM 675 C C . ASN A 1 88 ? 7.115 5.954 15.536 1.00 95.75 88 ASN A C 1
ATOM 677 O O . ASN A 1 88 ? 7.092 6.014 16.762 1.00 95.75 88 ASN A O 1
ATOM 681 N N . ASP A 1 89 ? 8.018 5.227 14.862 1.00 95.94 89 ASP A N 1
ATOM 682 C CA . ASP A 1 89 ? 9.090 4.426 15.492 1.00 95.94 89 ASP A CA 1
ATOM 683 C C . ASP A 1 89 ? 8.541 3.414 16.515 1.00 95.94 89 ASP A C 1
ATOM 685 O O . ASP A 1 89 ? 8.928 3.370 17.684 1.00 95.94 89 ASP A O 1
ATOM 689 N N . ILE A 1 90 ? 7.542 2.641 16.080 1.00 97.19 90 ILE A N 1
ATOM 690 C CA . ILE A 1 90 ? 6.859 1.660 16.924 1.00 97.19 90 ILE A CA 1
ATOM 691 C C . ILE A 1 90 ? 7.233 0.275 16.388 1.00 97.19 90 ILE A C 1
ATOM 693 O O . ILE A 1 90 ? 6.706 -0.111 15.341 1.00 97.19 90 ILE A O 1
ATOM 697 N N . PRO A 1 91 ? 8.079 -0.499 17.100 1.00 96.50 91 PRO A N 1
ATOM 698 C CA . PRO A 1 91 ? 8.668 -1.729 16.568 1.00 96.50 91 PRO A CA 1
ATOM 699 C C . PRO A 1 91 ? 7.651 -2.727 16.006 1.00 96.50 91 PRO A C 1
ATOM 701 O O . PRO A 1 91 ? 7.855 -3.269 14.928 1.00 96.50 91 PRO A O 1
ATOM 704 N N . GLU A 1 92 ? 6.521 -2.918 16.690 1.00 94.19 92 GLU A N 1
ATOM 705 C CA . GLU A 1 92 ? 5.460 -3.841 16.255 1.00 94.19 92 GLU A CA 1
ATOM 706 C C . GLU A 1 92 ? 4.762 -3.407 14.953 1.00 94.19 92 GLU A C 1
ATOM 708 O O . GLU A 1 92 ? 4.236 -4.240 14.219 1.00 94.19 92 GLU A O 1
ATOM 713 N N . VAL A 1 93 ? 4.743 -2.105 14.653 1.00 97.12 93 VAL A N 1
ATOM 714 C CA . VAL A 1 93 ? 4.169 -1.567 13.413 1.00 97.12 93 VAL A CA 1
ATOM 715 C C . VAL A 1 93 ? 5.192 -1.616 12.286 1.00 97.12 93 VAL A C 1
ATOM 717 O O . VAL A 1 93 ? 4.844 -1.939 11.150 1.00 97.12 93 VAL A O 1
ATOM 720 N N . ASP A 1 94 ? 6.450 -1.324 12.603 1.00 95.75 94 ASP A N 1
ATOM 721 C CA . ASP A 1 94 ? 7.542 -1.325 11.635 1.00 95.75 94 ASP A CA 1
ATOM 722 C C . ASP A 1 94 ? 7.927 -2.750 11.204 1.00 95.75 94 ASP A C 1
ATOM 724 O O . ASP A 1 94 ? 8.299 -2.963 10.050 1.00 95.75 94 ASP A O 1
ATOM 728 N N . GLU A 1 95 ? 7.745 -3.750 12.072 1.00 97.12 95 GLU A N 1
ATOM 729 C CA . GLU A 1 95 ? 7.870 -5.169 11.716 1.00 97.12 95 GLU A CA 1
ATOM 730 C C . GLU A 1 95 ? 6.832 -5.568 10.654 1.00 97.12 95 GLU A C 1
ATOM 732 O O . GLU A 1 95 ? 7.197 -6.079 9.594 1.00 97.12 95 GLU A O 1
ATOM 737 N N . ILE A 1 96 ? 5.556 -5.214 10.860 1.00 97.50 96 ILE A N 1
ATOM 738 C CA . ILE A 1 96 ? 4.491 -5.427 9.863 1.00 97.50 96 ILE A CA 1
ATOM 739 C C . ILE A 1 96 ? 4.812 -4.686 8.561 1.00 97.50 96 ILE A C 1
ATOM 741 O O . ILE A 1 96 ? 4.598 -5.224 7.473 1.00 97.50 96 ILE A O 1
ATOM 745 N N . ALA A 1 97 ? 5.336 -3.459 8.655 1.00 96.19 97 ALA A N 1
ATOM 746 C CA . ALA A 1 97 ? 5.762 -2.689 7.491 1.00 96.19 97 ALA A CA 1
ATOM 747 C C . ALA A 1 97 ? 6.853 -3.410 6.693 1.00 96.19 97 ALA A C 1
ATOM 749 O O . ALA A 1 97 ? 6.756 -3.503 5.466 1.00 96.19 97 ALA A O 1
ATOM 750 N N . SER A 1 98 ? 7.863 -3.949 7.375 1.00 96.38 98 SER A N 1
ATOM 751 C CA . SER A 1 98 ? 8.939 -4.713 6.748 1.00 96.38 98 SER A CA 1
ATOM 752 C C . SER A 1 98 ? 8.401 -5.966 6.056 1.00 96.38 98 SER A C 1
ATOM 754 O O . SER A 1 98 ? 8.696 -6.187 4.882 1.00 96.38 98 SER A O 1
ATOM 756 N N . GLU 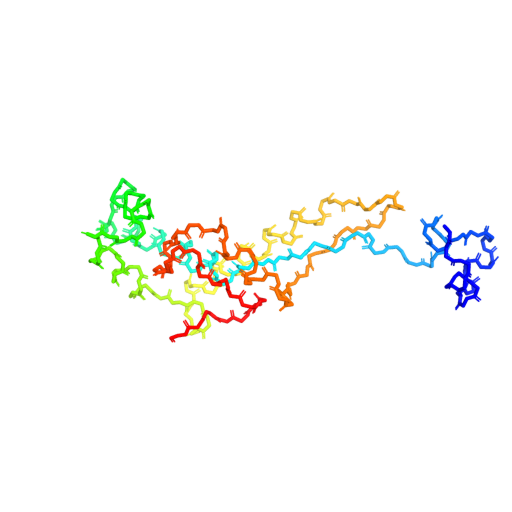A 1 99 ? 7.571 -6.754 6.740 1.00 97.56 99 GLU A N 1
ATOM 757 C CA . GLU A 1 99 ? 7.018 -7.995 6.190 1.00 97.56 99 GLU A CA 1
ATOM 758 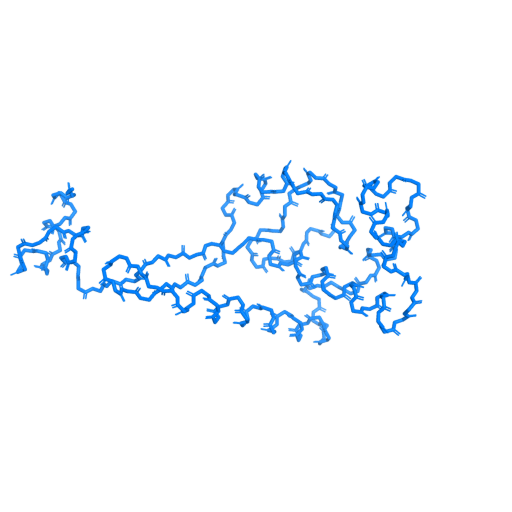C C . GLU A 1 99 ? 6.159 -7.747 4.948 1.00 97.56 99 GLU A C 1
ATOM 760 O O . GLU A 1 99 ? 6.363 -8.377 3.908 1.00 97.56 99 GLU A O 1
ATOM 765 N N . ILE A 1 100 ? 5.213 -6.804 5.018 1.00 96.25 100 ILE A N 1
ATOM 766 C CA . ILE A 1 100 ? 4.273 -6.596 3.913 1.00 96.25 100 ILE A CA 1
ATOM 767 C C . ILE A 1 100 ? 4.950 -5.973 2.692 1.00 96.25 100 ILE A C 1
ATOM 769 O O . ILE A 1 100 ? 4.631 -6.330 1.557 1.00 96.25 100 ILE A O 1
ATOM 773 N N . THR A 1 101 ? 5.908 -5.065 2.897 1.00 94.88 101 THR A N 1
ATOM 774 C CA . THR A 1 101 ? 6.648 -4.456 1.784 1.00 94.88 101 THR A CA 1
ATOM 775 C C . THR A 1 101 ? 7.593 -5.455 1.128 1.00 94.88 101 THR A C 1
ATOM 777 O O . THR A 1 101 ? 7.693 -5.470 -0.101 1.00 94.88 101 THR A O 1
ATOM 780 N N . GLN A 1 102 ? 8.225 -6.335 1.913 1.00 96.44 102 GLN A N 1
ATOM 781 C CA . GLN A 1 102 ? 9.012 -7.441 1.382 1.00 96.44 102 GLN A CA 1
ATOM 782 C C . GLN A 1 102 ? 8.137 -8.400 0.572 1.00 96.44 102 GLN A C 1
ATOM 784 O O . GLN A 1 102 ? 8.476 -8.686 -0.575 1.00 96.44 102 GLN A O 1
ATOM 789 N N . PHE A 1 103 ? 6.992 -8.818 1.115 1.00 97.19 103 PHE A N 1
ATOM 790 C CA . PHE A 1 103 ? 6.037 -9.675 0.415 1.00 97.19 103 PHE A CA 1
ATOM 791 C C . PHE A 1 103 ? 5.615 -9.068 -0.931 1.00 97.19 103 PHE A C 1
ATOM 793 O O . PHE A 1 103 ? 5.756 -9.702 -1.973 1.00 97.19 103 PHE A O 1
ATOM 800 N N . MET A 1 104 ? 5.178 -7.803 -0.942 1.00 95.50 104 MET A N 1
ATOM 801 C CA . MET A 1 104 ? 4.795 -7.113 -2.180 1.00 95.50 104 MET A CA 1
ATOM 802 C C . MET A 1 104 ? 5.946 -7.063 -3.194 1.00 95.50 104 MET A C 1
ATOM 804 O O . MET A 1 104 ? 5.728 -7.238 -4.394 1.00 95.50 104 MET A O 1
ATOM 808 N N . ALA A 1 105 ? 7.173 -6.823 -2.730 1.00 95.25 105 ALA A N 1
ATOM 809 C CA . ALA A 1 105 ? 8.338 -6.760 -3.600 1.00 95.25 105 ALA A CA 1
ATOM 810 C C . ALA A 1 105 ? 8.705 -8.122 -4.196 1.00 95.25 105 ALA A C 1
ATOM 812 O O . ALA A 1 105 ? 9.052 -8.205 -5.376 1.00 95.25 105 ALA A O 1
ATOM 813 N N . GLU A 1 106 ? 8.642 -9.180 -3.394 1.00 96.88 10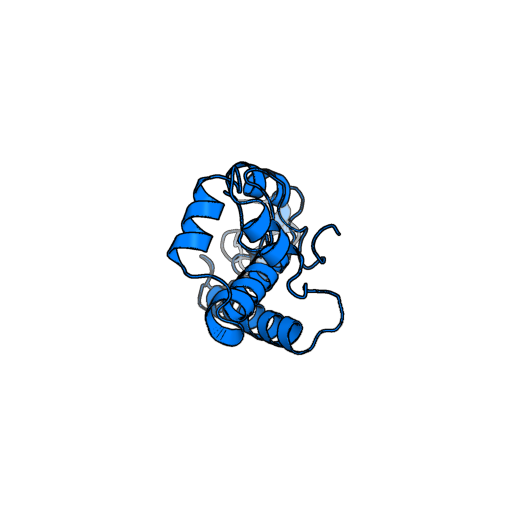6 GLU A N 1
ATOM 814 C CA . GLU A 1 106 ? 8.896 -10.548 -3.836 1.00 96.88 106 GLU A CA 1
ATOM 815 C C . GLU A 1 106 ? 7.847 -11.004 -4.846 1.00 96.88 106 GLU A C 1
ATOM 817 O O . GLU A 1 106 ? 8.225 -11.545 -5.884 1.00 96.88 106 GLU A O 1
ATOM 822 N N . GLU A 1 107 ? 6.569 -10.694 -4.615 1.00 96.88 107 GLU A N 1
ATOM 823 C CA . GLU A 1 107 ? 5.499 -11.026 -5.555 1.00 96.88 107 GLU A CA 1
ATOM 824 C C . GLU A 1 107 ? 5.672 -10.335 -6.908 1.00 96.88 107 GLU A C 1
ATOM 826 O O . GLU A 1 107 ? 5.622 -10.987 -7.951 1.00 96.88 107 GLU A O 1
ATOM 831 N N . VAL A 1 108 ? 5.965 -9.030 -6.930 1.00 96.31 108 VAL A N 1
ATOM 832 C CA . VAL A 1 108 ? 6.194 -8.309 -8.196 1.00 96.31 108 VAL A CA 1
ATOM 833 C C . VAL A 1 108 ? 7.373 -8.898 -8.979 1.00 96.31 108 VAL A C 1
ATOM 835 O O . VAL A 1 108 ? 7.318 -9.012 -10.206 1.00 96.31 108 VAL A O 1
ATOM 838 N N . ARG A 1 109 ? 8.433 -9.322 -8.286 1.00 95.62 109 ARG A N 1
ATOM 839 C CA . ARG A 1 109 ? 9.647 -9.864 -8.915 1.00 95.62 109 ARG A CA 1
ATOM 840 C C . ARG A 1 109 ? 9.467 -11.248 -9.536 1.00 95.62 109 ARG A C 1
ATOM 842 O O . ARG A 1 109 ? 10.363 -11.682 -10.266 1.00 95.62 109 ARG A O 1
ATOM 849 N N . GLN A 1 110 ? 8.347 -11.930 -9.290 1.00 96.62 110 GLN A N 1
ATOM 850 C CA . GLN A 1 110 ? 8.017 -13.187 -9.971 1.00 96.62 110 GLN A CA 1
ATOM 851 C C . GLN A 1 110 ? 7.664 -12.967 -11.450 1.00 96.62 110 GLN A C 1
ATOM 853 O O . GLN A 1 110 ? 7.794 -13.885 -12.263 1.00 96.62 110 GLN A O 1
ATOM 858 N N . TYR A 1 111 ? 7.260 -11.750 -11.820 1.00 96.12 111 TYR A N 1
ATOM 859 C CA . TYR A 1 111 ? 6.832 -11.418 -13.173 1.00 96.12 111 TYR A CA 1
ATOM 860 C C . TYR A 1 111 ? 7.989 -10.919 -14.046 1.00 96.12 111 TYR A C 1
ATOM 862 O O . TYR A 1 111 ? 8.984 -10.351 -13.582 1.00 96.12 111 TYR A O 1
ATOM 870 N N . ARG A 1 112 ? 7.837 -11.115 -15.358 1.00 95.56 112 ARG A N 1
ATOM 871 C CA . ARG A 1 112 ? 8.739 -10.585 -16.384 1.00 95.56 112 ARG A CA 1
ATOM 872 C C . ARG A 1 112 ? 7.949 -9.832 -17.444 1.00 95.56 112 ARG A C 1
ATOM 874 O O . ARG A 1 112 ? 6.822 -10.207 -17.761 1.00 95.56 112 ARG A O 1
ATOM 881 N N . GLY A 1 113 ? 8.552 -8.777 -17.982 1.00 92.06 113 GLY A N 1
ATOM 882 C CA . GLY A 1 113 ? 8.019 -8.034 -19.116 1.00 92.06 113 GLY A CA 1
ATOM 883 C C . GLY A 1 113 ? 8.073 -8.844 -20.411 1.00 92.06 113 GLY A C 1
ATOM 884 O O . GLY A 1 113 ? 8.682 -9.914 -20.478 1.00 92.06 113 GLY A O 1
ATOM 885 N N . LEU A 1 114 ? 7.464 -8.301 -21.466 1.00 90.81 114 LEU A N 1
ATOM 886 C CA . LEU A 1 114 ? 7.353 -8.963 -22.774 1.00 90.81 114 LEU A CA 1
ATOM 887 C C . LEU A 1 114 ? 8.709 -9.319 -23.404 1.00 90.81 114 LEU A C 1
ATOM 889 O O . LEU A 1 114 ? 8.789 -10.256 -24.193 1.00 90.81 114 LEU A O 1
ATOM 893 N N . LEU A 1 115 ? 9.764 -8.587 -23.046 1.00 91.94 115 LEU A N 1
ATOM 894 C CA . LEU A 1 115 ? 11.122 -8.765 -23.561 1.00 91.94 115 LEU A CA 1
ATOM 895 C C . LEU A 1 115 ? 12.045 -9.524 -22.578 1.00 91.94 115 LEU A C 1
ATOM 897 O O . LEU A 1 115 ? 13.225 -9.724 -22.861 1.00 91.94 115 LEU A O 1
ATOM 901 N N . GLY A 1 116 ? 11.500 -10.022 -21.459 1.00 91.31 116 GLY A N 1
ATOM 902 C CA . GLY A 1 116 ? 12.194 -10.892 -20.501 1.00 91.31 116 GLY A CA 1
ATOM 903 C C . GLY A 1 116 ? 12.798 -10.195 -19.273 1.00 91.31 116 GLY A C 1
ATOM 904 O O . GLY A 1 116 ? 13.209 -10.880 -18.324 1.00 91.31 116 GLY A O 1
ATOM 905 N N . GLY A 1 117 ? 12.816 -8.862 -19.238 1.00 93.62 117 GLY A N 1
ATOM 906 C CA . GLY A 1 117 ? 13.222 -8.052 -18.090 1.00 93.62 117 GLY A CA 1
ATOM 907 C C . GLY A 1 117 ? 12.375 -8.338 -16.852 1.00 93.62 117 GLY A C 1
ATOM 908 O O . GLY A 1 117 ? 11.177 -8.603 -16.953 1.0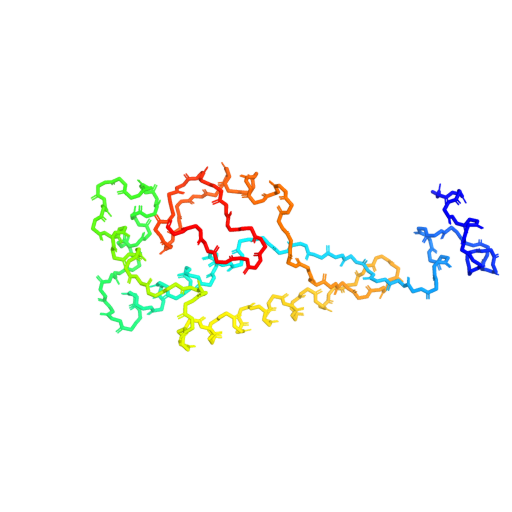0 93.62 117 GLY A O 1
ATOM 909 N N . ARG A 1 118 ? 12.999 -8.342 -15.671 1.00 94.88 118 ARG A N 1
ATOM 910 C CA . ARG A 1 118 ? 12.309 -8.632 -14.402 1.00 94.88 118 ARG A CA 1
ATOM 911 C C . ARG A 1 118 ? 11.484 -7.424 -13.978 1.00 94.88 118 ARG A C 1
ATOM 913 O O . ARG A 1 118 ? 12.034 -6.336 -13.913 1.00 94.88 118 ARG A O 1
ATOM 920 N N . CYS A 1 119 ? 10.214 -7.629 -13.645 1.00 95.94 119 CYS A N 1
ATOM 921 C CA . CYS A 1 119 ? 9.385 -6.560 -13.103 1.00 95.94 119 CYS A CA 1
ATOM 922 C C . CYS A 1 119 ? 9.875 -6.139 -11.708 1.00 95.94 119 CYS A C 1
ATOM 924 O O . CYS A 1 119 ? 10.300 -6.976 -10.911 1.00 95.94 119 CYS A O 1
ATOM 926 N N . GLU A 1 120 ? 9.793 -4.846 -11.397 1.00 94.94 120 GLU A N 1
ATOM 927 C CA . GLU A 1 120 ? 10.205 -4.305 -10.096 1.00 94.94 120 GLU A CA 1
ATOM 928 C C . GLU A 1 120 ? 9.080 -3.482 -9.458 1.00 94.94 120 GLU A C 1
ATOM 930 O O . GLU A 1 120 ? 8.341 -2.783 -10.161 1.00 94.94 120 GLU A O 1
ATOM 935 N N . PRO A 1 121 ? 8.924 -3.541 -8.125 1.00 94.62 121 PRO A N 1
ATOM 936 C CA . PRO A 1 121 ? 7.982 -2.690 -7.418 1.00 94.62 121 PRO A CA 1
ATOM 937 C C . PRO A 1 121 ? 8.505 -1.251 -7.369 1.00 94.62 121 PRO A C 1
ATOM 939 O O . PRO A 1 121 ? 9.706 -1.004 -7.246 1.00 94.62 121 PRO A O 1
ATOM 942 N N . MET A 1 122 ? 7.592 -0.288 -7.384 1.00 91.94 122 MET A N 1
ATOM 943 C CA . MET A 1 122 ? 7.893 1.103 -7.082 1.00 91.94 122 MET A CA 1
ATOM 944 C C . MET A 1 122 ? 6.818 1.688 -6.183 1.00 91.94 122 MET A C 1
ATOM 946 O O . MET A 1 122 ? 5.622 1.555 -6.429 1.00 91.94 122 MET A O 1
ATOM 950 N N . THR A 1 123 ? 7.263 2.389 -5.149 1.00 86.75 123 THR A N 1
ATOM 951 C CA . THR A 1 123 ? 6.390 3.104 -4.227 1.00 86.75 123 THR A CA 1
ATOM 952 C C . THR A 1 123 ? 6.266 4.549 -4.691 1.00 86.75 123 THR A C 1
ATOM 954 O O . THR A 1 123 ? 7.142 5.379 -4.451 1.00 86.75 123 THR A O 1
ATOM 957 N N . SER A 1 124 ? 5.194 4.855 -5.408 1.00 82.25 124 SER A N 1
ATOM 958 C CA . SER A 1 124 ? 4.874 6.214 -5.833 1.00 82.25 124 SER A CA 1
ATOM 959 C C . SER A 1 124 ? 3.382 6.296 -6.076 1.00 82.25 124 SER A C 1
ATOM 961 O O . SER A 1 124 ? 2.815 5.396 -6.696 1.00 82.25 124 SER A O 1
ATOM 963 N N . ALA A 1 125 ? 2.746 7.362 -5.601 1.00 72.12 125 ALA A N 1
ATOM 964 C CA . ALA A 1 125 ? 1.319 7.527 -5.797 1.00 72.12 125 ALA A CA 1
ATOM 965 C C . ALA A 1 125 ? 0.937 8.737 -6.645 1.00 72.12 125 ALA A C 1
ATOM 967 O O . ALA A 1 125 ? -0.263 8.969 -6.773 1.00 72.12 125 ALA A O 1
ATOM 968 N N . VAL A 1 126 ? 1.908 9.457 -7.233 1.00 80.88 126 VAL A N 1
ATOM 969 C CA . VAL A 1 126 ? 1.738 10.638 -8.110 1.00 80.88 126 VAL A CA 1
ATOM 970 C C . VAL A 1 126 ? 0.449 11.405 -7.764 1.00 80.88 126 VAL A C 1
ATOM 972 O O . VAL A 1 126 ? 0.398 12.084 -6.749 1.00 80.88 126 VAL A O 1
ATOM 975 N N . SER A 1 127 ? -0.633 11.218 -8.527 1.00 88.00 127 SER A N 1
ATOM 976 C CA . SER A 1 127 ? -1.999 11.639 -8.171 1.00 88.00 127 SER A CA 1
ATOM 977 C C . SER A 1 127 ? -2.991 10.469 -8.056 1.00 88.00 127 SER A C 1
ATOM 979 O O . SER A 1 127 ? -4.167 10.665 -7.743 1.00 88.00 127 SER A O 1
ATOM 981 N N . VAL A 1 128 ? -2.532 9.235 -8.291 1.00 90.94 128 VAL A N 1
ATOM 982 C CA . VAL A 1 128 ? -3.369 8.030 -8.318 1.00 90.94 128 VAL A CA 1
ATOM 983 C C . VAL A 1 128 ? -3.891 7.629 -6.940 1.00 90.94 128 VAL A C 1
ATOM 985 O O . VAL A 1 128 ? -4.948 7.019 -6.881 1.00 90.94 128 VAL A O 1
ATOM 988 N N . HIS A 1 129 ? -3.247 8.013 -5.829 1.00 90.62 129 HIS A N 1
ATOM 989 C CA . HIS A 1 129 ? -3.783 7.762 -4.477 1.00 90.62 129 HIS A CA 1
ATOM 990 C C . HIS A 1 129 ? -5.147 8.428 -4.237 1.00 90.62 129 HIS A C 1
ATOM 992 O O . HIS A 1 129 ? -5.985 7.871 -3.526 1.00 90.62 129 HIS A O 1
ATOM 998 N N . VAL A 1 130 ? -5.394 9.594 -4.847 1.00 93.06 130 VAL A N 1
ATOM 999 C CA . VAL A 1 130 ? -6.694 10.278 -4.784 1.00 93.06 130 VAL A CA 1
ATOM 1000 C C . VAL A 1 130 ? -7.728 9.519 -5.612 1.00 93.06 130 VAL A C 1
ATOM 1002 O O . VAL A 1 130 ? -8.810 9.210 -5.116 1.00 93.06 130 VAL A O 1
ATOM 1005 N N . ALA A 1 131 ? -7.376 9.169 -6.854 1.00 92.69 131 ALA A N 1
ATOM 1006 C CA . ALA A 1 131 ? -8.256 8.415 -7.742 1.00 92.69 131 ALA A CA 1
ATOM 1007 C C . ALA A 1 131 ? -8.604 7.043 -7.147 1.00 92.69 131 ALA A C 1
ATOM 1009 O O . ALA A 1 131 ? -9.780 6.716 -7.033 1.00 92.69 131 ALA A O 1
ATOM 1010 N N . HIS A 1 132 ? -7.604 6.289 -6.682 1.00 94.06 132 HIS A N 1
ATOM 1011 C CA . HIS A 1 132 ? -7.780 4.995 -6.024 1.00 94.06 132 HIS A CA 1
ATOM 1012 C C . HIS A 1 132 ? -8.660 5.111 -4.786 1.00 94.06 132 HIS A C 1
ATOM 1014 O O . HIS A 1 132 ? -9.600 4.344 -4.602 1.00 94.06 132 HIS A O 1
ATOM 1020 N N . GLY A 1 133 ? -8.396 6.120 -3.962 1.00 94.75 133 GLY A N 1
ATOM 1021 C CA . GLY A 1 133 ? -9.177 6.379 -2.770 1.00 94.75 133 GLY A CA 1
ATOM 1022 C C . GLY A 1 133 ? -10.670 6.606 -3.043 1.00 94.75 133 GLY A C 1
ATOM 1023 O O . GLY A 1 133 ? -11.498 6.128 -2.266 1.00 94.75 133 GLY A O 1
ATOM 1024 N N . SER A 1 134 ? -11.007 7.250 -4.170 1.00 95.56 134 SER A N 1
ATOM 1025 C CA . SER A 1 134 ? -12.380 7.613 -4.561 1.00 95.56 134 SER A CA 1
ATOM 1026 C C . SER A 1 134 ? -13.309 6.436 -4.867 1.00 95.56 134 SER A C 1
ATOM 1028 O O . SER A 1 134 ? -14.520 6.634 -4.912 1.00 95.56 134 SER A O 1
ATOM 1030 N N . TYR A 1 135 ? -12.767 5.226 -5.037 1.00 94.94 135 TYR A N 1
ATOM 1031 C CA . TYR A 1 135 ? -13.542 3.994 -5.207 1.00 94.94 135 TYR A CA 1
ATOM 1032 C C . TYR A 1 135 ? -13.211 2.913 -4.158 1.00 94.94 135 TYR A C 1
ATOM 1034 O O . TYR A 1 135 ? -13.632 1.765 -4.296 1.00 94.94 135 TYR A O 1
ATOM 1042 N N . ILE A 1 136 ? -12.500 3.271 -3.083 1.00 96.62 136 ILE A N 1
ATOM 1043 C CA . ILE A 1 136 ? -12.228 2.381 -1.948 1.00 96.62 136 ILE A CA 1
ATOM 1044 C C . ILE A 1 136 ? -13.147 2.735 -0.776 1.00 96.62 136 ILE A C 1
ATOM 1046 O O . ILE A 1 136 ? -13.304 3.905 -0.411 1.00 96.62 136 ILE A O 1
ATOM 1050 N N . GLY A 1 137 ? -13.718 1.698 -0.159 1.00 97.81 137 GLY A N 1
ATOM 1051 C CA . GLY A 1 137 ? -14.554 1.802 1.034 1.00 97.81 137 GLY A CA 1
ATOM 1052 C C . GLY A 1 137 ? -13.811 2.310 2.276 1.00 97.81 137 GLY A C 1
ATOM 1053 O O . GLY A 1 137 ? -12.671 2.792 2.222 1.00 97.81 137 GLY A O 1
ATOM 1054 N N . ALA A 1 138 ? -14.489 2.243 3.419 1.00 98.19 138 ALA A N 1
ATOM 1055 C CA . ALA A 1 138 ? -13.852 2.522 4.697 1.00 98.19 138 ALA A CA 1
ATOM 1056 C C . ALA A 1 138 ? -12.765 1.474 4.973 1.00 98.19 138 ALA A C 1
ATOM 1058 O O . ALA A 1 138 ? -12.903 0.313 4.590 1.00 98.19 138 ALA A O 1
ATOM 1059 N N . LEU A 1 139 ? -11.684 1.883 5.636 1.00 97.88 139 LEU A N 1
ATOM 1060 C CA . LEU A 1 139 ? -10.589 0.986 6.002 1.00 97.88 139 LEU A CA 1
ATOM 1061 C C . LEU A 1 139 ? -10.508 0.838 7.523 1.00 97.88 139 LEU A C 1
ATOM 1063 O O . LEU A 1 139 ? -10.796 1.797 8.250 1.00 97.88 139 LEU A O 1
ATOM 1067 N N . PRO A 1 140 ? -10.030 -0.315 8.030 1.00 97.31 140 PRO A N 1
ATOM 1068 C CA . PRO A 1 140 ? -9.848 -0.543 9.464 1.00 97.31 140 PRO A CA 1
ATOM 1069 C C . PRO A 1 140 ? -8.771 0.362 10.083 1.00 97.31 140 PRO A C 1
ATOM 1071 O O . PRO A 1 140 ? -8.518 0.284 11.273 1.00 97.31 140 PRO A O 1
ATOM 1074 N N . THR A 1 141 ? -8.175 1.279 9.321 1.00 96.50 141 THR A N 1
ATOM 1075 C CA . THR A 1 141 ? -7.345 2.380 9.822 1.00 96.50 141 THR A CA 1
ATOM 1076 C C . THR A 1 141 ? -8.147 3.481 10.527 1.00 96.50 141 THR A C 1
ATOM 1078 O O . THR A 1 141 ? -7.557 4.309 11.217 1.00 96.50 141 THR A O 1
ATOM 1081 N N . GLY A 1 142 ? -9.476 3.509 10.350 1.00 96.06 142 GLY A N 1
ATOM 1082 C CA . GLY A 1 142 ? -10.362 4.615 10.743 1.00 96.06 142 GLY A CA 1
ATOM 1083 C C . GLY A 1 142 ? -10.643 5.609 9.604 1.00 96.06 142 GLY A C 1
ATOM 1084 O O . GLY A 1 142 ? -11.436 6.550 9.768 1.00 96.06 142 GLY A O 1
ATOM 1085 N N . ARG A 1 143 ? -10.022 5.390 8.435 1.00 96.62 143 ARG A N 1
ATOM 1086 C CA . ARG A 1 143 ? -10.263 6.130 7.193 1.00 96.62 143 ARG A CA 1
ATOM 1087 C C . ARG A 1 143 ? -11.679 5.853 6.691 1.00 96.62 143 ARG A C 1
ATOM 1089 O O . ARG A 1 143 ? -12.059 4.701 6.484 1.00 96.62 143 ARG A O 1
ATOM 1096 N N . LYS A 1 144 ? -12.451 6.916 6.471 1.00 97.06 144 LYS A N 1
ATOM 1097 C CA . LYS A 1 144 ? -13.789 6.821 5.872 1.00 97.06 144 LYS A CA 1
ATOM 1098 C C . LYS A 1 144 ? -13.698 6.499 4.377 1.00 97.06 144 LYS A C 1
ATOM 1100 O O . LYS A 1 144 ? -12.677 6.751 3.738 1.00 97.06 144 LYS A O 1
ATOM 1105 N N . ALA A 1 145 ? -14.778 5.951 3.835 1.00 97.75 145 ALA A N 1
ATOM 1106 C CA . ALA A 1 145 ? -14.911 5.635 2.422 1.00 97.75 145 ALA A CA 1
ATOM 1107 C C . ALA A 1 145 ? -14.678 6.862 1.530 1.00 97.75 145 ALA A C 1
ATOM 1109 O O . ALA A 1 145 ? -14.982 7.996 1.918 1.00 97.75 145 ALA A O 1
ATOM 1110 N N . TRP A 1 146 ? -14.158 6.605 0.328 1.00 96.56 146 TRP A N 1
ATOM 1111 C CA . TRP A 1 146 ? -13.993 7.582 -0.756 1.00 96.56 146 TRP A CA 1
ATOM 1112 C C . TRP A 1 146 ? -13.021 8.739 -0.471 1.00 96.56 146 TRP A C 1
ATOM 1114 O O . TRP A 1 146 ? -12.959 9.703 -1.230 1.00 96.56 146 TRP A O 1
ATOM 1124 N N . GLN A 1 147 ? -12.258 8.666 0.622 1.00 95.44 147 GLN A N 1
ATOM 1125 C CA . GLN A 1 147 ? -11.159 9.597 0.897 1.00 95.44 147 GLN A CA 1
ATOM 1126 C C . GLN A 1 147 ? -9.937 9.261 0.024 1.00 95.44 147 GLN A C 1
ATOM 1128 O O . GLN A 1 147 ? -9.934 8.212 -0.612 1.00 95.44 147 GLN A O 1
ATOM 1133 N N . PRO A 1 148 ? -8.880 10.082 -0.031 1.00 94.31 148 PRO A N 1
ATOM 1134 C CA . PRO A 1 148 ? -7.591 9.678 -0.606 1.00 94.31 148 PRO A CA 1
ATOM 1135 C C . PRO A 1 148 ? -6.882 8.581 0.212 1.00 94.31 148 PRO A C 1
ATOM 1137 O O . PRO A 1 148 ? -7.132 8.433 1.411 1.00 94.31 148 PRO A O 1
ATOM 1140 N N . LEU A 1 149 ? -6.018 7.794 -0.435 1.00 93.50 149 LEU A N 1
ATOM 1141 C CA . LEU A 1 149 ? -5.033 6.928 0.238 1.00 93.50 149 LEU A CA 1
ATOM 1142 C C . LEU A 1 149 ? -3.757 7.717 0.591 1.00 93.50 149 LEU A C 1
ATOM 1144 O O . LEU A 1 149 ? -3.573 8.842 0.126 1.00 93.50 149 LEU A O 1
ATOM 1148 N N . SER A 1 150 ? -2.854 7.113 1.365 1.00 90.75 150 SER A N 1
ATOM 1149 C CA . SER A 1 150 ? -1.519 7.647 1.651 1.00 90.75 150 SER A CA 1
ATOM 1150 C C . SER A 1 150 ? -0.669 7.817 0.384 1.00 90.75 150 SER A C 1
ATOM 1152 O O . SER A 1 150 ? -0.672 6.945 -0.493 1.00 90.75 150 SER A O 1
ATOM 1154 N N . ASP A 1 151 ? 0.118 8.894 0.324 1.00 86.81 151 ASP A N 1
ATOM 1155 C CA . ASP A 1 151 ? 1.020 9.172 -0.798 1.00 86.81 151 ASP A CA 1
ATOM 1156 C C . ASP A 1 151 ? 2.358 8.419 -0.673 1.00 86.81 151 ASP A C 1
ATOM 1158 O O . ASP A 1 151 ? 3.206 8.714 0.177 1.00 86.81 151 ASP A O 1
ATOM 1162 N N . GLY A 1 152 ? 2.548 7.426 -1.545 1.00 84.25 152 GLY A N 1
ATOM 1163 C CA . GLY A 1 152 ? 3.759 6.614 -1.615 1.00 84.25 152 GLY A CA 1
ATOM 1164 C C . GLY A 1 152 ? 4.007 5.817 -0.330 1.00 84.25 152 GLY A C 1
ATOM 1165 O O . GLY A 1 152 ? 3.148 5.054 0.112 1.00 84.25 152 GLY A O 1
ATOM 1166 N N . LEU A 1 153 ? 5.204 5.991 0.239 1.00 85.38 153 LEU A N 1
ATOM 1167 C CA . LEU A 1 153 ? 5.633 5.432 1.532 1.00 85.38 153 LEU A CA 1
ATOM 1168 C C . LEU A 1 153 ? 5.459 6.419 2.696 1.00 85.38 153 LEU A C 1
ATOM 1170 O O . LEU A 1 153 ? 5.916 6.152 3.804 1.00 85.38 153 LEU A O 1
ATOM 1174 N N . SER A 1 154 ? 4.833 7.572 2.461 1.00 87.25 154 SER A N 1
ATOM 1175 C CA . SER A 1 154 ? 4.625 8.556 3.521 1.00 87.25 154 SER A CA 1
ATOM 1176 C C . SER A 1 154 ? 3.652 8.008 4.569 1.00 87.25 154 SER A C 1
ATOM 1178 O O . SER A 1 154 ? 2.684 7.328 4.206 1.00 87.25 154 SER A O 1
ATOM 1180 N N . PRO A 1 155 ? 3.848 8.329 5.860 1.00 86.56 155 PRO A N 1
ATOM 1181 C CA . PRO A 1 155 ? 2.826 8.100 6.873 1.00 86.56 155 PRO A CA 1
ATOM 1182 C C . PRO A 1 155 ? 1.482 8.724 6.466 1.00 86.56 155 PRO A C 1
ATOM 1184 O O . PRO A 1 155 ? 1.430 9.685 5.692 1.00 86.56 155 PRO A O 1
ATOM 1187 N N . MET A 1 156 ? 0.379 8.176 6.985 1.00 84.50 156 MET A N 1
ATOM 1188 C CA . MET A 1 156 ? -0.951 8.747 6.740 1.00 84.50 156 MET A CA 1
ATOM 1189 C C . MET A 1 156 ? -1.045 10.171 7.307 1.00 84.50 156 MET A C 1
ATOM 1191 O O . MET A 1 156 ? -0.341 10.514 8.257 1.00 84.50 156 MET A O 1
ATOM 1195 N N . GLN A 1 157 ? -1.949 10.984 6.752 1.00 78.69 157 GLN A N 1
ATOM 1196 C CA . GLN A 1 157 ? -2.282 12.284 7.340 1.00 78.69 157 GLN A CA 1
ATOM 1197 C C . GLN A 1 157 ? -2.797 12.090 8.775 1.00 78.69 157 GLN A C 1
ATOM 1199 O O . GLN A 1 157 ? -3.693 11.270 8.998 1.00 78.69 157 GLN A O 1
ATOM 1204 N N . GLY A 1 158 ? -2.176 12.807 9.716 1.00 61.06 158 GLY A N 1
ATOM 1205 C CA . GLY A 1 158 ? -2.488 12.782 11.149 1.00 61.06 158 GLY A CA 1
ATOM 1206 C C . GLY A 1 158 ? -3.626 13.708 11.546 1.00 61.06 158 GLY A C 1
ATOM 1207 O O . GLY A 1 158 ? -3.855 14.710 10.831 1.00 61.06 158 GLY A O 1
#

Radius of gyration: 20.99 Å; chains: 1; bounding box: 48×26×58 Å

Foldseek 3Di:
DPVVVLVVAVQCVVVVHDPVGVSDPADQAAEAEDFQLQLVLLLVQLCCVCCPNVNVDHPVLLVVCQVVLNVVNVVLLVSLQPGDGPPPPDVVSVVSSVVVVVVVQVVQQVDGHPNGRGYGYFFACPPVQLVVQQQATAGSNSRGGRGGGDGGNDTDDD

Sequence (158 aa):
PMLIVSVTHDTCIDRALDIDCGGAKYDGGYTFLLVGIADTINALTTVKKLIYDDKKLTWDELLTALDNNFGGYEQVRQMCLAVPKYGNDIPEVDEIASEITQFMAEEVRQYRGLLGGRCEPMTSAVSVHVAHGSYIGALPTGRKAWQPLSDGLSPMQG

InterPro domains:
  IPR004184 Pyruvate formate lyase domain [PF02901] (1-133)
  IPR004184 Pyruvate formate lyase domain [PS51554] (1-144)
  IPR051215 Glycyl Radical Enzyme [PTHR43641] (1-158)

Organism: NCBI:txid412755

Secondary structure (DSSP, 8-state):
--HHHHTT-HHHHHHT--GGGTTSS----PEEEE--HHHHHHHHHHHIIIIIIS--S-HHHHHHHHHTTTTT-HHHHHHHHHS--TTS--HHHHHHHHHHHHHHHHHHHT-B-TTSPBPEEEE--TTHHHHHHTT----TTSPPTTPPPP-TTSPPP-